Protein AF-A0A241WIS3-F1 (afdb_monomer_lite)

Foldseek 3Di:
DPDLVVLVVLLVVLVVVLVVLLVLLVVLVVVVVVCVVVVCLVVLCVVQVVVLVVVLVVQLVSLVVNLVSLLVNCVVVVHDPVRSVVVSVCSSVSSSVSNSSSSSSVSSVVSCVVVVD

pLDDT: mean 86.25, std 6.75, range [52.84, 94.12]

Secondary structure (DSSP, 8-state):
---HHHHHHHHHHHHHHHHHHHHHHHHHHHHHHHHHHTT-HHHHHHHHHHHHHHHHHHHHHHHHHHHHHHHHHHHHTT--HHHHHHHHHHHHHHHHHHHHHHHHHHHHHHHHHHTT-

Sequence (117 aa):
MLNFGLNVLLVLLFSVHVFFAFKGFRDSKVQLMHLLRQGVVDNVFRQSKKTLYLLLIPAVLITSIATWSFYNVLTYCGASAFILYITLGAFALYSMTVLAAFLFCKVIQLAAYKAGL

Radius of gyration: 17.23 Å; chains: 1; bounding box: 39×24×46 Å

Structure (mmCIF, N/CA/C/O backbone):
data_AF-A0A241WIS3-F1
#
_entry.id   AF-A0A241WIS3-F1
#
loop_
_atom_site.group_PDB
_atom_site.id
_atom_site.type_symbol
_atom_site.label_atom_id
_atom_site.label_alt_id
_atom_site.label_comp_id
_atom_site.label_asym_id
_atom_site.label_entity_id
_atom_site.label_seq_id
_atom_site.pdbx_PDB_ins_code
_atom_site.Cartn_x
_atom_site.Cartn_y
_atom_site.Cartn_z
_atom_site.occupancy
_atom_site.B_iso_or_equiv
_atom_site.auth_seq_id
_atom_site.auth_comp_id
_atom_site.auth_asym_id
_atom_site.auth_atom_id
_atom_site.pdbx_PDB_model_num
ATOM 1 N N . MET A 1 1 ? 10.395 13.717 -17.168 1.00 52.84 1 MET A N 1
ATOM 2 C CA . MET A 1 1 ? 10.817 12.412 -16.612 1.00 52.84 1 MET A CA 1
ATOM 3 C C . MET A 1 1 ? 11.274 12.657 -15.184 1.00 52.84 1 MET A C 1
ATOM 5 O O . MET A 1 1 ? 12.152 13.489 -15.001 1.00 52.84 1 MET A O 1
ATOM 9 N N . LEU A 1 2 ? 10.644 12.040 -14.177 1.00 57.22 2 LEU A N 1
ATOM 10 C CA . LEU A 1 2 ? 11.168 12.098 -12.806 1.00 57.22 2 LEU A CA 1
ATOM 11 C C . LEU A 1 2 ? 12.611 11.566 -12.821 1.00 57.22 2 LEU A C 1
ATOM 13 O O . LEU A 1 2 ? 12.864 10.545 -13.462 1.00 57.22 2 LEU A O 1
ATOM 17 N N . ASN A 1 3 ? 13.535 12.243 -12.137 1.00 85.75 3 ASN A N 1
ATOM 18 C CA . ASN A 1 3 ? 14.928 11.804 -12.031 1.00 85.75 3 ASN A CA 1
ATOM 19 C C . ASN A 1 3 ? 14.971 10.351 -11.507 1.00 85.75 3 ASN A C 1
ATOM 21 O O . ASN A 1 3 ? 14.259 10.029 -10.555 1.00 85.75 3 ASN A O 1
ATOM 25 N N . PHE A 1 4 ? 15.761 9.462 -12.118 1.00 84.94 4 PHE A N 1
ATOM 26 C CA . PHE A 1 4 ? 15.832 8.041 -11.741 1.00 84.94 4 PHE A CA 1
ATOM 27 C C . PHE A 1 4 ? 16.077 7.863 -10.233 1.00 84.94 4 PHE A C 1
ATOM 29 O O . PHE A 1 4 ? 15.356 7.111 -9.578 1.00 84.94 4 PHE A O 1
ATOM 36 N N . GLY A 1 5 ? 16.990 8.657 -9.660 1.00 85.94 5 GLY A N 1
ATOM 37 C CA . GLY A 1 5 ? 17.253 8.657 -8.217 1.00 85.94 5 G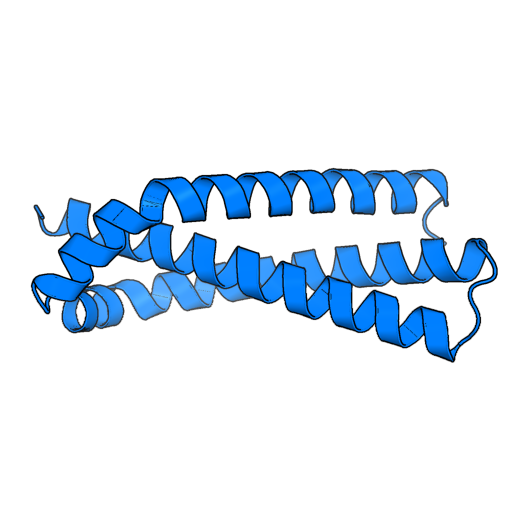LY A CA 1
ATOM 38 C C . GLY A 1 5 ? 16.034 9.034 -7.364 1.00 85.94 5 GLY A C 1
ATOM 39 O O . GLY A 1 5 ? 15.833 8.461 -6.297 1.00 85.94 5 GLY A O 1
ATOM 40 N N . LEU A 1 6 ? 15.171 9.931 -7.851 1.00 90.69 6 LEU A N 1
ATOM 41 C CA . LEU A 1 6 ? 13.931 10.301 -7.166 1.00 90.69 6 LEU A CA 1
ATOM 42 C C . LEU A 1 6 ? 12.903 9.161 -7.207 1.00 90.69 6 LEU A C 1
ATOM 44 O O . LEU A 1 6 ? 12.261 8.901 -6.194 1.00 90.69 6 LEU A O 1
ATOM 48 N N . ASN A 1 7 ? 12.775 8.447 -8.333 1.00 90.31 7 ASN A N 1
ATOM 49 C CA . ASN A 1 7 ? 11.898 7.271 -8.409 1.00 90.31 7 ASN A CA 1
ATOM 50 C C . ASN A 1 7 ? 12.355 6.176 -7.433 1.00 90.31 7 ASN A C 1
ATOM 52 O O . ASN A 1 7 ? 11.533 5.625 -6.706 1.00 90.31 7 ASN A O 1
ATOM 56 N N . VAL A 1 8 ? 13.663 5.897 -7.372 1.00 91.38 8 VAL A N 1
ATOM 57 C CA . VAL A 1 8 ? 14.231 4.921 -6.425 1.00 91.38 8 VAL A CA 1
ATOM 58 C C . VAL A 1 8 ? 13.953 5.338 -4.980 1.00 91.38 8 VAL A C 1
ATOM 60 O O . VAL A 1 8 ? 13.473 4.527 -4.189 1.00 91.38 8 VAL A O 1
ATOM 63 N N . LEU A 1 9 ? 14.190 6.609 -4.640 1.00 92.88 9 LEU A N 1
ATOM 64 C CA . LEU A 1 9 ? 13.926 7.134 -3.301 1.00 92.88 9 LEU A CA 1
ATOM 65 C C . LEU A 1 9 ? 12.447 6.997 -2.912 1.00 92.88 9 LEU A C 1
ATOM 67 O O . LEU A 1 9 ? 12.145 6.541 -1.812 1.00 92.88 9 LEU A O 1
ATOM 71 N N . LEU A 1 10 ? 11.525 7.350 -3.814 1.00 92.06 10 LEU A N 1
ATOM 72 C CA . LEU A 1 10 ? 10.082 7.227 -3.586 1.00 92.06 10 LEU A CA 1
ATOM 73 C C . LEU A 1 10 ? 9.665 5.777 -3.327 1.00 92.06 10 LEU A C 1
ATOM 75 O O . LEU A 1 10 ? 8.917 5.515 -2.386 1.00 92.06 10 LEU A O 1
ATOM 79 N N . VAL A 1 11 ? 10.177 4.832 -4.120 1.00 92.56 11 VAL A N 1
ATOM 80 C CA . VAL A 1 11 ? 9.893 3.400 -3.946 1.00 92.56 11 VAL A CA 1
ATOM 81 C C . VAL A 1 11 ? 10.429 2.891 -2.608 1.00 92.56 11 VAL A C 1
ATOM 83 O O . VAL A 1 11 ? 9.725 2.156 -1.915 1.00 92.56 11 VAL A O 1
ATOM 86 N N . LEU A 1 12 ? 11.636 3.302 -2.208 1.00 93.06 12 LEU A N 1
ATOM 87 C CA . LEU A 1 12 ? 12.225 2.922 -0.921 1.00 93.06 12 LEU A CA 1
ATOM 88 C C . LEU A 1 12 ? 11.425 3.480 0.260 1.00 93.06 12 LEU A C 1
ATOM 90 O O . LEU A 1 12 ? 11.055 2.721 1.155 1.00 93.06 12 LEU A O 1
ATOM 94 N N . LEU A 1 13 ? 11.106 4.777 0.249 1.00 93.88 13 LEU A N 1
ATOM 95 C CA . LEU A 1 13 ? 10.309 5.415 1.301 1.00 93.88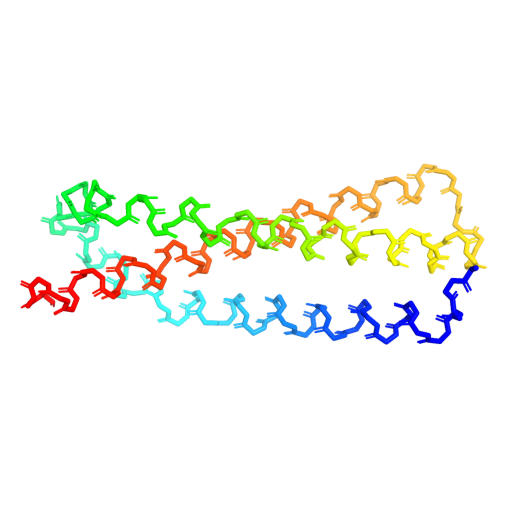 13 LEU A CA 1
ATOM 96 C C . LEU A 1 13 ? 8.926 4.772 1.423 1.00 93.88 13 LEU A C 1
ATOM 98 O O . LEU A 1 13 ? 8.476 4.469 2.529 1.00 93.88 13 LEU A O 1
ATOM 102 N N . PHE A 1 14 ? 8.270 4.510 0.292 1.00 93.00 14 PHE A N 1
ATOM 103 C CA . PHE A 1 14 ? 6.978 3.837 0.285 1.00 93.00 14 PHE A CA 1
ATOM 104 C C . PHE A 1 14 ? 7.081 2.394 0.797 1.00 93.00 14 PHE A C 1
ATOM 106 O O . PHE A 1 14 ? 6.254 1.969 1.600 1.00 93.00 14 PHE A O 1
ATOM 113 N N . SER A 1 15 ? 8.124 1.654 0.415 1.00 90.88 15 SER A N 1
ATOM 114 C CA . SER A 1 15 ? 8.356 0.289 0.907 1.00 90.88 15 SER A CA 1
ATOM 115 C C . SER A 1 15 ? 8.568 0.258 2.423 1.00 90.88 15 SER A C 1
ATOM 117 O O . SER A 1 15 ? 7.976 -0.573 3.113 1.00 90.88 15 SER A O 1
ATOM 119 N N . VAL A 1 16 ? 9.342 1.205 2.963 1.00 94.12 16 VAL A N 1
ATOM 120 C CA . VAL A 1 16 ? 9.511 1.385 4.413 1.00 94.12 16 VAL A CA 1
ATOM 121 C C . VAL A 1 16 ? 8.171 1.698 5.080 1.00 94.12 16 VAL A C 1
ATOM 123 O O . VAL A 1 16 ? 7.846 1.116 6.115 1.00 94.12 16 VAL A O 1
ATOM 126 N N . HIS A 1 17 ? 7.355 2.565 4.480 1.00 92.00 17 HIS A N 1
ATOM 127 C CA . HIS A 1 17 ? 6.030 2.890 5.003 1.00 92.00 17 HIS A CA 1
ATOM 128 C C . HIS A 1 17 ? 5.105 1.662 5.057 1.00 92.00 17 HIS A C 1
ATOM 130 O O . HIS A 1 17 ? 4.488 1.404 6.091 1.00 92.00 17 HIS A O 1
ATOM 136 N N . VAL A 1 18 ? 5.057 0.858 3.989 1.00 91.56 18 VAL A N 1
ATOM 137 C CA . VAL A 1 18 ? 4.282 -0.395 3.950 1.00 91.56 18 VAL A CA 1
ATOM 138 C C . VAL A 1 18 ? 4.799 -1.392 4.989 1.00 91.56 18 VAL A C 1
ATOM 140 O O . VAL A 1 18 ? 4.001 -2.042 5.662 1.00 91.56 18 VAL A O 1
ATOM 143 N N . PHE A 1 19 ? 6.116 -1.481 5.192 1.00 90.44 19 PHE A N 1
ATOM 144 C CA . PHE A 1 19 ? 6.699 -2.321 6.240 1.00 90.44 19 PHE A CA 1
ATOM 145 C C . PHE A 1 19 ? 6.251 -1.894 7.648 1.00 90.44 19 PHE A C 1
ATOM 147 O O . PHE A 1 19 ? 5.838 -2.734 8.452 1.00 90.44 19 PHE A O 1
ATOM 154 N N . PHE A 1 20 ? 6.267 -0.593 7.948 1.00 91.12 20 PHE A N 1
ATOM 155 C CA . PHE A 1 20 ? 5.755 -0.078 9.220 1.00 91.12 20 PHE A CA 1
ATOM 156 C C . PHE A 1 20 ? 4.250 -0.307 9.382 1.00 91.12 20 PHE A C 1
ATOM 158 O O . PHE A 1 20 ? 3.813 -0.693 10.467 1.00 91.12 20 PHE A O 1
ATOM 165 N N . ALA A 1 21 ? 3.463 -0.135 8.317 1.00 90.50 21 ALA A N 1
ATOM 166 C CA . ALA A 1 21 ? 2.033 -0.431 8.323 1.00 90.50 21 ALA A CA 1
ATOM 167 C C . ALA A 1 21 ? 1.770 -1.919 8.616 1.00 90.50 21 ALA A C 1
ATOM 169 O O . ALA A 1 21 ? 0.929 -2.247 9.453 1.00 90.50 21 ALA A O 1
ATOM 170 N N . PHE A 1 22 ? 2.545 -2.823 8.010 1.00 89.56 22 PHE A N 1
ATOM 171 C CA . PHE A 1 22 ? 2.465 -4.258 8.281 1.00 89.56 22 PHE A CA 1
ATOM 172 C C . PHE A 1 22 ? 2.805 -4.590 9.738 1.00 89.56 22 PHE A C 1
ATOM 174 O O . PHE A 1 22 ? 2.068 -5.325 10.398 1.00 89.56 22 PHE A O 1
ATOM 181 N N . LYS A 1 23 ? 3.893 -4.017 10.269 1.00 90.06 23 LYS A N 1
ATOM 182 C CA . LYS A 1 23 ? 4.272 -4.190 11.676 1.00 90.06 23 LYS A CA 1
ATOM 183 C C . LYS A 1 23 ? 3.165 -3.693 12.610 1.00 90.06 23 LYS A C 1
ATOM 185 O O . LYS A 1 23 ? 2.729 -4.434 13.485 1.00 90.06 23 LYS A O 1
ATOM 190 N N . GLY A 1 24 ? 2.643 -2.492 12.364 1.00 86.06 24 GLY A N 1
ATOM 191 C CA . GLY A 1 24 ? 1.555 -1.913 13.150 1.00 86.06 24 GLY A CA 1
ATOM 192 C C . GLY A 1 24 ? 0.256 -2.723 13.083 1.00 86.06 24 GLY A C 1
ATOM 193 O O . GLY A 1 24 ? -0.435 -2.852 14.094 1.00 86.06 24 GLY A O 1
ATOM 194 N N . PHE A 1 25 ? -0.065 -3.307 11.924 1.00 86.19 25 PHE A N 1
ATOM 195 C CA . PHE A 1 25 ? -1.179 -4.244 11.772 1.00 86.19 25 PHE A CA 1
ATOM 196 C C . PHE A 1 25 ? -0.967 -5.503 12.621 1.00 86.19 25 PHE A C 1
ATOM 198 O O . PHE A 1 25 ? -1.865 -5.901 13.363 1.00 86.19 25 PHE A O 1
ATOM 205 N N . ARG A 1 26 ? 0.228 -6.102 12.553 1.00 85.62 26 ARG A N 1
ATOM 206 C CA . ARG A 1 26 ? 0.572 -7.315 13.302 1.00 85.62 26 ARG A CA 1
ATOM 207 C C . ARG A 1 26 ? 0.444 -7.108 14.809 1.00 85.62 26 ARG A C 1
ATOM 209 O O . ARG A 1 26 ? -0.148 -7.950 15.478 1.00 85.62 26 ARG A O 1
ATOM 216 N N . ASP A 1 27 ? 0.925 -5.976 15.312 1.00 85.56 27 ASP A N 1
ATOM 217 C CA . ASP A 1 27 ? 0.846 -5.632 16.734 1.00 85.56 27 ASP A CA 1
ATOM 218 C C . ASP A 1 27 ? -0.611 -5.358 17.167 1.00 85.56 27 ASP A C 1
ATOM 220 O O . ASP A 1 27 ? -1.022 -5.692 18.276 1.00 85.56 27 ASP A O 1
ATOM 224 N N . SER A 1 28 ? -1.438 -4.828 16.259 1.00 81.00 28 SER A N 1
ATOM 225 C CA . SER A 1 28 ? -2.857 -4.522 16.508 1.00 81.00 28 SER A CA 1
ATOM 226 C C . SER A 1 28 ? -3.796 -5.731 16.371 1.00 81.00 28 SER A C 1
ATOM 228 O O . SER A 1 28 ? -4.960 -5.653 16.770 1.00 81.00 28 SER A O 1
ATOM 230 N N . LYS A 1 29 ? -3.317 -6.859 15.825 1.00 81.62 29 LYS A N 1
ATOM 231 C CA . LYS A 1 29 ? -4.129 -8.055 15.534 1.00 81.62 29 LYS A CA 1
ATOM 232 C C . LYS A 1 29 ? -4.847 -8.598 16.770 1.00 81.62 29 LYS A C 1
ATOM 234 O O . LYS A 1 29 ? -6.002 -9.000 16.671 1.00 81.62 29 LYS A O 1
ATOM 239 N N . VAL A 1 30 ? -4.175 -8.614 17.923 1.00 82.75 30 VAL A N 1
ATOM 240 C CA . VAL A 1 30 ? -4.734 -9.158 19.174 1.00 82.75 30 VAL A CA 1
ATOM 241 C C . VAL A 1 30 ? -5.940 -8.338 19.629 1.00 82.75 30 VAL A C 1
ATOM 243 O O . VAL A 1 30 ? -6.996 -8.895 19.925 1.00 82.75 30 VAL A O 1
ATOM 246 N N . GLN A 1 31 ? -5.812 -7.012 19.613 1.00 79.06 31 GLN A N 1
ATOM 247 C CA . GLN A 1 31 ? -6.893 -6.106 19.992 1.00 79.06 31 GLN A CA 1
ATOM 248 C C . GLN A 1 31 ? -8.060 -6.178 18.997 1.00 79.06 31 GLN A C 1
ATOM 250 O O . GLN A 1 31 ? -9.217 -6.211 19.407 1.00 79.06 31 GLN A O 1
ATOM 255 N N . LEU A 1 32 ? -7.771 -6.289 17.694 1.00 80.69 32 LEU A N 1
ATOM 256 C CA . LEU A 1 32 ? -8.807 -6.493 16.681 1.00 80.69 32 LEU A CA 1
ATOM 257 C C . LEU A 1 32 ? -9.558 -7.818 16.889 1.00 80.69 32 LEU A C 1
ATOM 259 O O . LEU A 1 32 ? -10.783 -7.838 16.809 1.00 80.69 32 LEU A O 1
ATOM 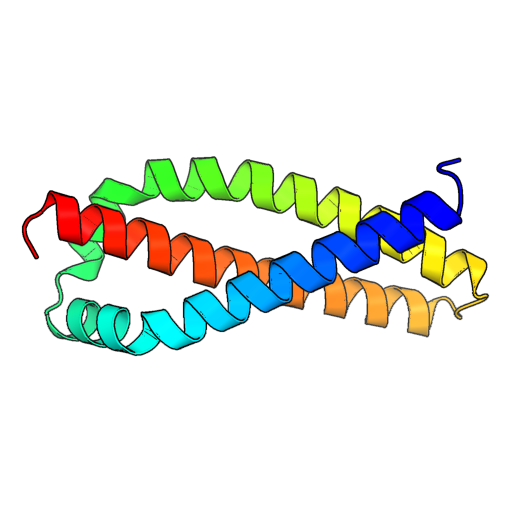263 N N . MET A 1 33 ? -8.852 -8.916 17.181 1.00 82.50 33 MET A N 1
ATOM 264 C CA . MET A 1 33 ? -9.477 -10.212 17.482 1.00 82.50 33 MET A CA 1
ATOM 265 C C . MET A 1 33 ? -10.400 -10.137 18.698 1.00 82.50 33 MET A C 1
ATOM 267 O O . MET A 1 33 ? -11.460 -10.759 18.691 1.00 82.50 33 MET A O 1
ATOM 271 N N . HIS A 1 34 ? -10.022 -9.372 19.724 1.00 83.81 34 HIS A N 1
ATOM 272 C CA . HIS A 1 34 ? -10.872 -9.158 20.890 1.00 83.81 34 HIS A CA 1
ATOM 273 C C . HIS A 1 34 ? -12.177 -8.441 20.512 1.00 83.81 34 HIS A C 1
ATOM 275 O O . HIS A 1 34 ? -13.259 -8.932 20.826 1.00 83.81 34 HIS A O 1
ATOM 281 N N . LEU A 1 35 ? -12.080 -7.343 19.756 1.00 80.06 35 LEU A N 1
ATOM 282 C CA . LEU A 1 35 ? -13.242 -6.588 19.273 1.00 80.06 35 LEU A CA 1
ATOM 283 C C . LEU A 1 35 ? -14.146 -7.428 18.354 1.00 80.06 35 LEU A C 1
ATOM 285 O O . LEU A 1 35 ? -15.370 -7.381 18.484 1.00 80.06 35 LEU A O 1
ATOM 289 N N . LEU A 1 36 ? -13.555 -8.231 17.459 1.00 79.88 36 LEU A N 1
ATOM 290 C CA . LEU A 1 36 ? -14.280 -9.178 16.601 1.00 79.88 36 LEU A CA 1
ATOM 291 C C . LEU A 1 36 ? -15.046 -10.210 17.432 1.00 79.88 36 LEU A C 1
ATOM 293 O O . LEU A 1 36 ? -16.212 -10.477 17.156 1.00 79.88 36 LEU A O 1
ATOM 297 N N . ARG A 1 37 ? -14.416 -10.759 18.477 1.00 81.44 37 ARG A N 1
ATOM 298 C CA . ARG A 1 37 ? -15.029 -11.767 19.351 1.00 81.44 37 ARG A CA 1
ATOM 299 C C . ARG A 1 37 ? -16.195 -11.216 20.170 1.00 81.44 37 ARG A C 1
ATOM 301 O O . ARG A 1 37 ? -17.115 -11.963 20.477 1.00 81.44 37 ARG A O 1
ATOM 308 N N . GLN A 1 38 ? -16.174 -9.928 20.503 1.00 79.56 38 GLN A N 1
ATOM 309 C CA . GLN A 1 38 ? -17.282 -9.263 21.190 1.00 79.56 38 GLN A CA 1
ATOM 310 C C . GLN A 1 38 ? -18.476 -8.963 20.263 1.00 79.56 38 GLN A C 1
ATOM 312 O O . GLN A 1 38 ? -19.504 -8.493 20.739 1.00 79.56 38 GLN A O 1
ATOM 317 N N . GLY A 1 39 ? -18.362 -9.203 18.949 1.00 77.44 39 GLY A N 1
ATOM 318 C CA . GLY A 1 39 ? -19.432 -8.933 17.981 1.00 77.44 39 GLY A CA 1
ATOM 319 C C . GLY A 1 39 ? -19.716 -7.442 17.760 1.00 77.44 39 GLY A C 1
ATOM 320 O O . GLY A 1 39 ? -20.698 -7.083 17.119 1.00 77.44 39 GLY A O 1
ATOM 321 N N . VAL A 1 40 ? -18.862 -6.550 18.274 1.00 77.44 40 VAL A N 1
ATOM 322 C CA . VAL A 1 40 ? -19.087 -5.092 18.242 1.00 77.44 40 VAL A CA 1
ATOM 323 C C . VAL A 1 40 ? -18.581 -4.459 16.937 1.00 77.44 40 VAL A C 1
ATOM 325 O O . VAL A 1 40 ? -18.900 -3.310 16.620 1.00 77.44 40 VAL A O 1
ATOM 328 N N . VAL A 1 41 ? -17.827 -5.218 16.136 1.00 74.19 41 VAL A N 1
ATOM 329 C CA . VAL A 1 41 ? -17.182 -4.730 14.910 1.00 74.19 41 VAL A CA 1
ATOM 330 C C . VAL A 1 41 ? -18.181 -4.221 13.884 1.00 74.19 41 VAL A C 1
ATOM 332 O O . VAL A 1 41 ? -17.908 -3.188 13.289 1.00 74.19 41 VAL A O 1
ATOM 335 N N . ASP A 1 42 ? -19.346 -4.843 13.713 1.00 77.19 42 ASP A N 1
ATOM 336 C CA . ASP A 1 42 ? -20.314 -4.397 12.701 1.00 77.19 42 ASP A CA 1
ATOM 337 C C . ASP A 1 42 ? -20.871 -3.003 13.008 1.00 77.19 42 ASP A C 1
ATOM 339 O O . ASP A 1 42 ? -20.979 -2.146 12.124 1.00 77.19 42 ASP A O 1
ATOM 343 N N . ASN A 1 43 ? -21.167 -2.732 14.282 1.00 75.94 43 ASN A N 1
ATOM 344 C CA . ASN A 1 43 ? -21.685 -1.435 14.704 1.00 75.94 43 ASN A CA 1
ATOM 345 C C . ASN A 1 43 ? -20.592 -0.350 14.636 1.00 75.94 43 ASN A C 1
ATOM 347 O O . ASN A 1 43 ? -20.815 0.742 14.107 1.00 75.94 43 ASN A O 1
ATOM 351 N N . VAL A 1 44 ? -19.378 -0.689 15.083 1.00 77.25 44 VAL A N 1
ATOM 352 C CA . VAL A 1 44 ? -18.191 0.181 15.028 1.00 77.25 44 VAL A CA 1
ATOM 353 C C . VAL A 1 44 ? -17.779 0.466 13.580 1.00 77.25 44 VAL A C 1
ATOM 355 O O . VAL A 1 44 ? -17.446 1.601 13.226 1.00 77.25 44 VAL A O 1
ATOM 358 N N . PHE A 1 45 ? -17.862 -0.529 12.700 1.00 77.62 45 PHE A N 1
ATOM 359 C CA . PHE A 1 45 ? -17.606 -0.391 11.271 1.00 77.62 45 PHE A CA 1
ATOM 360 C C . PHE A 1 45 ? -18.656 0.499 10.611 1.00 77.62 45 PHE A C 1
ATOM 362 O O . PHE A 1 45 ? -18.307 1.414 9.868 1.00 77.62 45 PHE A O 1
ATOM 369 N N . ARG A 1 46 ? -19.944 0.319 10.928 1.00 80.94 46 ARG A N 1
ATOM 370 C CA . ARG A 1 46 ? -21.017 1.166 10.387 1.00 80.94 46 ARG A CA 1
ATOM 371 C C . ARG A 1 46 ? -20.803 2.643 10.716 1.00 80.94 46 ARG A C 1
ATOM 373 O O . ARG A 1 46 ? -21.049 3.491 9.856 1.00 80.94 46 ARG A O 1
ATOM 380 N N . GLN A 1 47 ? -20.325 2.939 11.923 1.00 79.19 47 GLN A N 1
ATOM 381 C CA . GLN A 1 47 ? -20.024 4.299 12.369 1.00 79.19 47 GLN A CA 1
ATOM 382 C C . GLN A 1 47 ? -18.760 4.871 11.710 1.00 79.19 47 GLN A C 1
ATOM 384 O O . GLN A 1 47 ? -18.683 6.069 11.439 1.00 79.19 47 GLN A O 1
ATOM 389 N N . SER A 1 48 ? -17.779 4.020 11.417 1.00 80.50 48 SER A N 1
ATOM 390 C CA . SER A 1 48 ? -16.453 4.433 10.955 1.00 80.50 48 SER A CA 1
ATOM 391 C C . SER A 1 48 ? -16.219 4.293 9.444 1.00 80.50 48 SER A C 1
ATOM 393 O O . SER A 1 48 ? -15.249 4.850 8.923 1.00 80.50 48 SER A O 1
ATOM 395 N N . LYS A 1 49 ? -17.143 3.658 8.705 1.00 82.50 49 LYS A N 1
ATOM 396 C CA . LYS A 1 49 ? -17.047 3.417 7.253 1.00 82.50 49 LYS A CA 1
ATOM 397 C C . LYS A 1 49 ? -16.737 4.679 6.452 1.00 82.50 49 LYS A C 1
ATOM 399 O O . LYS A 1 49 ? -15.926 4.635 5.537 1.00 82.50 49 LYS A O 1
ATOM 404 N N . LYS A 1 50 ? -17.342 5.821 6.808 1.00 85.44 50 LYS A N 1
ATOM 405 C CA . LYS A 1 50 ? -17.135 7.094 6.096 1.00 85.44 50 LYS A CA 1
ATOM 406 C C . LYS A 1 50 ? -15.680 7.552 6.204 1.00 85.44 50 LYS A C 1
ATOM 408 O O . LYS A 1 50 ? -15.086 7.930 5.201 1.00 85.44 50 LYS A O 1
ATOM 413 N N . THR A 1 51 ? -15.106 7.465 7.402 1.00 83.62 51 THR A N 1
ATOM 414 C CA . THR A 1 51 ? -13.697 7.787 7.661 1.00 83.62 51 THR A CA 1
ATOM 415 C C . THR A 1 51 ? -12.771 6.817 6.939 1.00 83.62 51 THR A C 1
ATOM 417 O O . THR A 1 51 ? -11.774 7.238 6.362 1.00 83.62 51 THR A O 1
ATOM 420 N N . LEU A 1 52 ? -13.125 5.531 6.922 1.00 85.81 52 LEU A N 1
ATOM 421 C CA . LEU A 1 52 ? -12.342 4.500 6.253 1.00 85.81 52 LEU A CA 1
ATOM 422 C C . LEU A 1 52 ? -12.282 4.727 4.738 1.00 85.81 52 LEU A C 1
ATOM 424 O O . LEU A 1 52 ? -11.190 4.758 4.181 1.00 85.81 52 LEU A O 1
ATOM 428 N N . TYR A 1 53 ? -13.423 4.971 4.086 1.00 84.12 53 TYR A N 1
ATOM 429 C CA . TYR A 1 53 ? -13.459 5.297 2.657 1.00 84.12 53 TYR A CA 1
ATOM 430 C C . TYR A 1 53 ? -12.701 6.588 2.337 1.00 84.12 53 TYR A C 1
ATOM 432 O O . TYR A 1 53 ? -11.968 6.635 1.353 1.00 84.12 53 TYR A O 1
ATOM 440 N N . LEU A 1 54 ? -12.820 7.612 3.188 1.00 89.12 54 LEU A N 1
ATOM 441 C CA . LEU A 1 54 ? -12.113 8.879 3.005 1.00 89.12 54 LEU A CA 1
ATOM 442 C C . LEU A 1 54 ? -10.591 8.704 3.096 1.00 89.12 54 LEU A C 1
ATOM 444 O O . LEU A 1 54 ? -9.877 9.329 2.324 1.00 89.12 54 LEU A O 1
ATOM 448 N N . LEU A 1 55 ? -10.099 7.826 3.977 1.00 87.94 55 LEU A N 1
ATOM 449 C CA . LEU A 1 55 ? -8.676 7.476 4.090 1.00 87.94 55 LEU A CA 1
ATOM 450 C C . LEU A 1 55 ? -8.194 6.525 2.987 1.00 87.94 55 LEU A C 1
ATOM 452 O O . LEU A 1 55 ? -7.016 6.549 2.631 1.00 87.94 55 LEU A O 1
ATOM 456 N N . LEU A 1 56 ? -9.082 5.704 2.423 1.00 87.50 56 LEU A N 1
ATOM 457 C CA . LEU A 1 56 ? -8.720 4.783 1.348 1.00 87.50 56 LEU A CA 1
ATOM 458 C C . LEU A 1 56 ? -8.382 5.528 0.052 1.00 87.50 56 LEU A C 1
ATOM 460 O O . LEU A 1 56 ? -7.447 5.144 -0.640 1.00 87.50 56 LEU A O 1
ATOM 464 N N . ILE A 1 57 ? -9.101 6.613 -0.257 1.00 88.75 57 ILE A N 1
ATOM 465 C CA . ILE A 1 57 ? -8.871 7.436 -1.456 1.00 88.75 57 ILE A CA 1
ATOM 466 C C . ILE A 1 57 ? -7.410 7.925 -1.551 1.00 88.75 57 ILE A C 1
ATOM 468 O O . ILE A 1 57 ? -6.748 7.608 -2.540 1.00 88.75 57 ILE A O 1
ATOM 472 N N . PRO A 1 58 ? -6.847 8.644 -0.558 1.00 89.25 58 PRO A N 1
ATOM 473 C CA . PRO A 1 58 ? -5.457 9.077 -0.614 1.00 89.25 58 PRO A CA 1
ATOM 474 C C . PRO A 1 58 ? -4.480 7.897 -0.571 1.00 89.25 58 PRO A C 1
ATOM 476 O O . PRO A 1 58 ? -3.441 7.964 -1.220 1.00 89.25 58 PRO A O 1
ATOM 479 N N . ALA A 1 59 ? -4.806 6.796 0.116 1.00 88.25 59 ALA A N 1
ATOM 480 C CA . ALA A 1 59 ? -3.962 5.601 0.116 1.00 88.25 59 ALA A CA 1
ATOM 481 C C . ALA A 1 59 ? -3.846 4.971 -1.285 1.00 88.25 59 ALA A C 1
ATOM 483 O O . ALA A 1 59 ? -2.747 4.603 -1.703 1.00 88.25 59 ALA A O 1
ATOM 484 N N . VAL A 1 60 ? -4.950 4.912 -2.039 1.00 90.50 60 VAL A N 1
ATOM 485 C CA . VAL A 1 60 ? -4.960 4.485 -3.448 1.00 90.50 60 VAL A CA 1
ATOM 486 C C . VAL A 1 60 ? -4.103 5.431 -4.288 1.00 90.50 60 VAL A C 1
ATOM 488 O O . VAL A 1 60 ? -3.254 4.967 -5.042 1.00 90.50 60 VAL A O 1
ATOM 491 N N . LEU A 1 61 ? -4.274 6.750 -4.142 1.00 91.56 61 LEU A N 1
ATOM 492 C CA . LEU A 1 61 ? -3.509 7.733 -4.919 1.00 91.56 61 LEU A CA 1
ATOM 493 C C . LEU A 1 61 ? -1.998 7.617 -4.670 1.00 91.56 61 LEU A C 1
ATOM 495 O O . LEU A 1 61 ? -1.224 7.561 -5.625 1.00 91.56 61 LEU A O 1
ATOM 499 N N . ILE A 1 62 ? -1.575 7.522 -3.406 1.00 90.31 62 ILE A N 1
ATOM 500 C CA . ILE A 1 62 ? -0.160 7.364 -3.041 1.00 90.31 62 ILE A CA 1
ATOM 501 C C . ILE A 1 62 ? 0.388 6.043 -3.592 1.00 90.31 62 ILE A C 1
ATOM 503 O O . ILE A 1 62 ? 1.481 6.021 -4.158 1.00 90.31 62 ILE A O 1
ATOM 507 N N . THR A 1 63 ? -0.376 4.953 -3.486 1.00 91.44 63 THR A N 1
ATOM 508 C CA . THR A 1 63 ? 0.047 3.644 -4.003 1.00 91.44 63 THR A CA 1
ATOM 509 C C . THR A 1 63 ? 0.171 3.657 -5.525 1.00 91.44 63 THR A C 1
ATOM 511 O O . THR A 1 63 ? 1.127 3.097 -6.058 1.00 91.44 63 THR A O 1
ATOM 514 N N . SER A 1 64 ? -0.714 4.356 -6.239 1.00 91.56 64 SER A N 1
ATOM 515 C CA . SER A 1 64 ? -0.612 4.550 -7.691 1.00 91.56 64 SER A CA 1
ATOM 516 C C . SER A 1 64 ? 0.647 5.331 -8.084 1.00 91.56 64 SER A C 1
ATOM 518 O O . SER A 1 64 ? 1.346 4.931 -9.014 1.00 91.56 64 SER A O 1
ATOM 520 N N . ILE A 1 65 ? 0.996 6.394 -7.348 1.00 92.06 65 ILE A N 1
ATOM 521 C CA . ILE A 1 65 ? 2.233 7.167 -7.576 1.00 92.06 65 ILE A CA 1
ATOM 522 C C . ILE A 1 65 ? 3.478 6.304 -7.315 1.00 92.06 65 ILE A C 1
ATOM 524 O O . ILE A 1 65 ? 4.430 6.322 -8.102 1.00 92.06 65 ILE A O 1
ATOM 528 N N . ALA A 1 66 ? 3.475 5.519 -6.235 1.00 92.00 66 ALA A N 1
ATOM 529 C CA . ALA A 1 66 ? 4.569 4.607 -5.908 1.00 92.00 66 ALA A CA 1
ATOM 530 C C . ALA A 1 66 ? 4.714 3.494 -6.957 1.00 92.00 66 ALA A C 1
ATOM 532 O O . ALA A 1 66 ? 5.825 3.186 -7.382 1.00 92.00 66 ALA A O 1
ATOM 533 N N . THR A 1 67 ? 3.593 2.948 -7.433 1.00 93.12 67 THR A N 1
ATOM 534 C CA . THR A 1 67 ? 3.548 1.938 -8.498 1.00 93.12 67 THR A CA 1
ATOM 535 C C . THR A 1 67 ? 4.117 2.507 -9.796 1.00 93.12 67 THR A C 1
ATOM 537 O O . THR A 1 67 ? 4.992 1.897 -10.400 1.00 93.12 67 THR A O 1
ATOM 540 N N . TRP A 1 68 ? 3.721 3.719 -10.191 1.00 93.00 68 TRP A N 1
ATOM 541 C CA . TRP A 1 68 ? 4.296 4.393 -11.358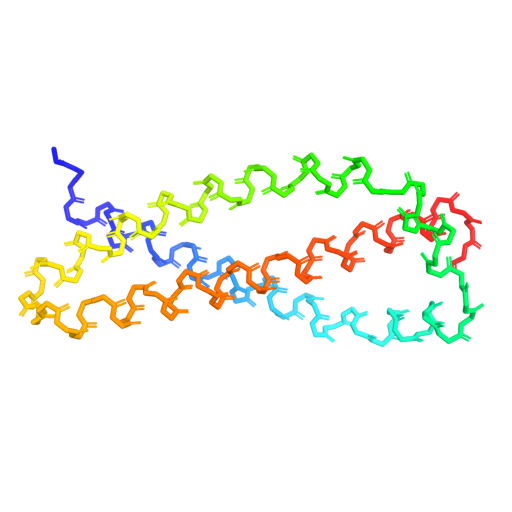 1.00 93.00 68 TRP A CA 1
ATOM 542 C C . TRP A 1 68 ? 5.809 4.623 -11.224 1.00 93.00 68 TRP A C 1
ATOM 544 O O . TRP A 1 68 ? 6.575 4.400 -12.161 1.00 93.00 68 TRP A O 1
ATOM 554 N N . SER A 1 69 ? 6.260 5.030 -10.038 1.00 91.75 69 SER A N 1
ATOM 555 C CA . SER A 1 69 ? 7.689 5.207 -9.754 1.00 91.75 69 SER A CA 1
ATOM 556 C C . SER A 1 69 ? 8.444 3.879 -9.865 1.00 91.75 69 SER A C 1
ATOM 558 O O . SER A 1 69 ? 9.516 3.828 -10.464 1.00 91.75 69 SER A O 1
ATOM 560 N N . PHE A 1 70 ? 7.859 2.786 -9.368 1.00 92.62 70 PHE A N 1
ATOM 561 C CA . PHE A 1 70 ? 8.440 1.448 -9.450 1.00 92.62 70 PHE A CA 1
ATOM 562 C C . PHE A 1 70 ? 8.491 0.914 -10.884 1.00 92.62 70 PHE A C 1
ATOM 564 O O . PHE A 1 70 ? 9.508 0.354 -11.290 1.00 92.62 70 PHE A O 1
ATOM 571 N N . TYR A 1 71 ? 7.456 1.175 -11.686 1.00 93.31 71 TYR A N 1
ATOM 572 C CA . TYR A 1 71 ? 7.454 0.894 -13.122 1.00 93.31 71 TYR A CA 1
ATOM 573 C C . TYR A 1 71 ? 8.641 1.559 -13.832 1.00 93.31 71 TYR A C 1
ATOM 575 O O . TYR A 1 71 ? 9.358 0.898 -14.584 1.00 93.31 71 TYR A O 1
ATOM 583 N N . ASN A 1 72 ? 8.899 2.844 -13.558 1.00 91.50 72 ASN A N 1
ATOM 584 C CA . ASN A 1 72 ? 10.030 3.559 -14.156 1.00 91.50 72 ASN A CA 1
ATOM 585 C C . ASN A 1 72 ? 11.377 2.947 -13.742 1.00 91.50 72 ASN A C 1
ATOM 587 O O . ASN A 1 72 ? 12.271 2.827 -14.578 1.00 91.50 72 ASN A O 1
ATOM 591 N N . VAL A 1 73 ? 11.520 2.529 -12.477 1.00 91.00 73 VAL A N 1
ATOM 592 C CA . VAL A 1 73 ? 12.737 1.861 -11.981 1.00 91.00 73 VAL A CA 1
ATOM 593 C C . VAL A 1 73 ? 12.957 0.524 -12.690 1.00 91.00 73 VAL A C 1
ATOM 595 O O . VAL A 1 73 ? 14.047 0.279 -13.197 1.00 91.00 73 VAL A O 1
ATOM 598 N N . LEU A 1 74 ? 11.925 -0.319 -12.781 1.00 90.69 74 LEU A N 1
ATOM 599 C CA . LEU A 1 74 ? 12.018 -1.629 -13.436 1.00 90.69 74 LEU A CA 1
ATOM 600 C C . LEU A 1 74 ? 12.310 -1.512 -14.936 1.00 90.69 74 LEU A C 1
ATOM 602 O O . LEU A 1 74 ? 13.126 -2.267 -15.464 1.00 90.69 74 LEU A O 1
ATOM 606 N N . THR A 1 75 ? 11.679 -0.544 -15.605 1.00 90.00 75 THR A N 1
ATOM 607 C CA . THR A 1 75 ? 11.909 -0.265 -17.029 1.00 90.00 75 THR A CA 1
ATOM 608 C C . THR A 1 75 ? 13.351 0.176 -17.269 1.00 90.00 75 THR A C 1
ATOM 610 O O . THR A 1 75 ? 13.997 -0.306 -18.196 1.00 90.00 75 THR A O 1
ATOM 613 N N . TYR A 1 76 ? 13.888 1.046 -16.408 1.00 88.38 76 TYR A N 1
ATOM 614 C CA . TYR A 1 76 ? 15.279 1.493 -16.498 1.00 88.38 76 TYR A CA 1
ATOM 615 C C . TYR A 1 76 ? 16.279 0.351 -16.262 1.00 88.38 76 TYR A C 1
ATOM 617 O O . TYR A 1 76 ? 17.310 0.287 -16.923 1.00 88.38 76 TYR A O 1
ATOM 625 N N . CYS A 1 77 ? 15.961 -0.587 -15.367 1.00 86.94 77 CYS A N 1
ATOM 626 C CA . CYS A 1 77 ? 16.773 -1.783 -15.131 1.00 86.94 77 CYS A CA 1
ATOM 627 C C . CYS A 1 77 ? 16.673 -2.841 -16.250 1.00 86.94 77 CYS A C 1
ATOM 629 O O . CYS A 1 77 ? 17.258 -3.913 -16.111 1.00 86.94 77 CYS A O 1
ATOM 631 N N . GLY A 1 78 ? 15.937 -2.581 -17.338 1.00 87.94 78 GLY A N 1
ATOM 632 C CA . GLY A 1 78 ? 15.829 -3.499 -18.475 1.00 87.94 78 GLY A CA 1
ATOM 633 C C . GLY A 1 78 ? 14.993 -4.752 -18.197 1.00 87.94 78 GLY A C 1
ATOM 634 O O . GLY A 1 7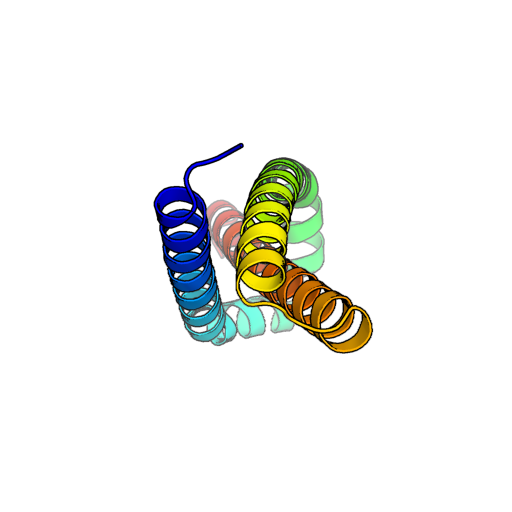8 ? 15.220 -5.788 -18.821 1.00 87.94 78 GLY A O 1
ATOM 635 N N . ALA A 1 79 ? 14.042 -4.691 -17.258 1.00 86.44 79 ALA A N 1
ATOM 636 C CA . ALA A 1 79 ? 13.148 -5.814 -16.984 1.00 86.44 79 ALA A CA 1
ATOM 637 C C . ALA A 1 79 ? 12.332 -6.191 -18.235 1.00 86.44 79 ALA A C 1
ATOM 639 O O . ALA A 1 79 ? 11.787 -5.326 -18.922 1.00 86.44 79 ALA A O 1
ATOM 640 N N . SER A 1 80 ? 12.204 -7.493 -18.518 1.00 89.38 80 SER A N 1
ATOM 641 C CA . SER A 1 80 ? 11.342 -7.963 -19.608 1.00 89.38 80 SER A CA 1
ATOM 642 C C . SER A 1 80 ? 9.875 -7.637 -19.313 1.00 89.38 80 SER A C 1
ATOM 644 O O . SER A 1 80 ? 9.470 -7.601 -18.150 1.00 89.38 80 SER A O 1
ATOM 646 N N . ALA A 1 81 ? 9.055 -7.437 -20.352 1.00 85.75 81 ALA A N 1
ATOM 647 C CA . ALA A 1 81 ? 7.655 -7.024 -20.194 1.00 85.75 81 ALA A CA 1
ATOM 648 C C . ALA A 1 81 ? 6.867 -7.933 -19.229 1.00 85.75 81 ALA A C 1
ATOM 650 O O . ALA A 1 81 ? 6.138 -7.448 -18.368 1.00 85.75 81 ALA A O 1
ATOM 651 N N . PHE A 1 82 ? 7.070 -9.251 -19.311 1.00 86.31 82 PHE A N 1
ATOM 652 C CA . PHE A 1 82 ? 6.419 -10.217 -18.423 1.00 86.31 82 PHE A CA 1
ATOM 653 C C . PHE A 1 82 ? 6.842 -10.056 -16.954 1.00 86.31 82 PHE A C 1
ATOM 655 O O . PHE A 1 82 ? 5.990 -9.959 -16.070 1.00 86.31 82 PHE A O 1
ATOM 662 N N . ILE A 1 83 ? 8.152 -9.970 -16.690 1.00 87.50 83 ILE A N 1
ATOM 663 C CA . ILE A 1 83 ? 8.697 -9.783 -15.335 1.00 87.50 83 ILE A CA 1
ATOM 664 C C . ILE A 1 83 ? 8.245 -8.438 -14.764 1.00 87.50 83 ILE A C 1
ATOM 666 O O . ILE A 1 83 ? 7.863 -8.359 -13.595 1.00 87.50 83 ILE A O 1
ATOM 670 N N . LEU A 1 84 ? 8.249 -7.394 -15.592 1.00 89.19 84 LEU A N 1
ATOM 671 C CA . LEU A 1 84 ? 7.835 -6.049 -15.223 1.00 89.19 84 LEU A CA 1
ATOM 672 C C . LEU A 1 84 ? 6.389 -6.042 -14.720 1.00 89.19 84 LEU A C 1
ATOM 674 O O . LEU A 1 84 ? 6.151 -5.602 -13.596 1.00 89.19 84 LEU A O 1
ATOM 678 N N . TYR A 1 85 ? 5.431 -6.559 -15.495 1.00 89.69 85 TYR A N 1
ATOM 679 C CA . TYR A 1 85 ? 4.018 -6.503 -15.105 1.00 89.69 85 TYR A CA 1
ATOM 680 C C . TYR A 1 85 ? 3.688 -7.402 -13.912 1.00 89.69 85 TYR A C 1
ATOM 682 O O . TYR A 1 85 ? 2.903 -6.993 -13.057 1.00 89.69 85 TYR A O 1
ATOM 690 N N . ILE A 1 86 ? 4.311 -8.582 -13.800 1.00 92.50 86 ILE A N 1
ATOM 691 C CA . ILE A 1 86 ? 4.122 -9.455 -12.631 1.00 92.50 86 ILE A CA 1
ATOM 692 C C . ILE A 1 86 ? 4.636 -8.779 -11.364 1.00 92.50 86 ILE A C 1
ATOM 694 O O . ILE A 1 86 ? 3.927 -8.726 -10.360 1.00 92.50 86 ILE A O 1
ATOM 698 N N . THR A 1 87 ? 5.851 -8.233 -11.409 1.00 90.44 87 THR A N 1
ATOM 699 C CA . THR A 1 87 ? 6.475 -7.595 -10.243 1.00 90.44 87 THR A CA 1
ATOM 700 C C . THR A 1 87 ? 5.705 -6.341 -9.835 1.00 90.44 87 THR A C 1
ATOM 702 O O . THR A 1 87 ? 5.454 -6.119 -8.651 1.00 90.44 87 THR A O 1
ATOM 705 N N . LEU A 1 88 ? 5.264 -5.549 -10.815 1.00 92.94 88 LEU A N 1
ATOM 706 C CA . LEU A 1 88 ? 4.457 -4.356 -10.589 1.00 92.94 88 LEU A CA 1
ATOM 707 C C . LEU A 1 88 ? 3.084 -4.692 -9.992 1.00 92.94 88 LEU A C 1
ATOM 709 O O . LEU A 1 88 ? 2.654 -4.051 -9.034 1.00 92.94 88 LEU A O 1
ATOM 713 N N . GLY A 1 89 ? 2.415 -5.714 -10.531 1.00 90.12 89 GLY A N 1
ATOM 714 C CA . GLY A 1 89 ? 1.124 -6.184 -10.039 1.00 90.12 89 GLY A CA 1
ATOM 715 C C . GLY A 1 89 ? 1.217 -6.731 -8.617 1.00 90.12 89 GLY A C 1
ATOM 716 O O . GLY A 1 89 ? 0.422 -6.349 -7.761 1.00 90.12 89 GLY A O 1
ATOM 717 N N . ALA A 1 90 ? 2.226 -7.559 -8.337 1.00 91.88 90 ALA A N 1
ATOM 718 C CA . ALA A 1 90 ? 2.477 -8.088 -7.000 1.00 91.88 90 ALA A CA 1
ATOM 719 C C . ALA A 1 90 ? 2.750 -6.967 -5.988 1.00 91.88 90 ALA A C 1
ATOM 721 O O . ALA A 1 90 ? 2.173 -6.970 -4.902 1.00 91.88 90 ALA A O 1
ATOM 722 N N . PHE A 1 91 ? 3.573 -5.982 -6.361 1.00 91.38 91 PHE A N 1
ATOM 723 C CA . PHE A 1 91 ? 3.854 -4.813 -5.532 1.00 91.38 91 PHE A CA 1
ATOM 724 C C . PHE A 1 91 ? 2.579 -4.023 -5.217 1.00 91.38 91 PHE A C 1
ATOM 726 O O . PHE A 1 91 ? 2.267 -3.809 -4.047 1.00 91.38 91 PHE A O 1
ATOM 733 N N . ALA A 1 92 ? 1.800 -3.653 -6.236 1.00 91.50 92 ALA A N 1
ATOM 734 C CA . ALA A 1 92 ? 0.575 -2.883 -6.048 1.00 91.50 92 ALA A CA 1
ATOM 735 C C . ALA A 1 92 ? -0.447 -3.632 -5.175 1.00 91.50 92 ALA A C 1
ATOM 737 O O . ALA A 1 92 ? -0.976 -3.065 -4.218 1.00 91.50 92 ALA A O 1
ATOM 738 N N . LEU A 1 93 ? -0.691 -4.918 -5.454 1.00 91.62 93 LEU A N 1
ATOM 739 C CA . LEU A 1 93 ? -1.635 -5.743 -4.695 1.00 91.62 93 LEU A CA 1
ATOM 740 C C . LEU A 1 93 ? -1.206 -5.917 -3.237 1.00 91.62 93 LEU A C 1
ATOM 742 O O . LEU A 1 93 ? -2.024 -5.750 -2.327 1.00 91.62 93 LEU A O 1
ATOM 746 N N . TYR A 1 94 ? 0.070 -6.225 -3.003 1.00 90.94 94 TYR A N 1
ATOM 747 C CA . TYR A 1 94 ? 0.606 -6.394 -1.658 1.00 90.94 94 TYR A CA 1
ATOM 748 C C . TYR A 1 94 ? 0.499 -5.093 -0.854 1.00 90.94 94 TYR A C 1
ATOM 750 O O . TYR A 1 94 ? -0.064 -5.085 0.242 1.00 90.94 94 TYR A O 1
ATOM 758 N N . SER A 1 95 ? 0.964 -3.977 -1.418 1.00 89.50 95 SER A N 1
ATOM 759 C CA . SER A 1 95 ? 0.928 -2.671 -0.758 1.00 89.50 95 SER A CA 1
ATOM 760 C C . SER A 1 95 ? -0.495 -2.215 -0.449 1.00 89.50 95 SER A C 1
ATOM 762 O O . SER A 1 95 ? -0.761 -1.784 0.673 1.00 89.50 95 SER A O 1
ATOM 764 N N . MET A 1 96 ? -1.428 -2.374 -1.394 1.00 90.25 96 MET A N 1
ATOM 765 C CA . MET A 1 96 ? -2.838 -2.043 -1.180 1.00 90.25 96 MET A CA 1
ATOM 766 C C . MET A 1 96 ? -3.464 -2.885 -0.069 1.00 90.25 96 MET A C 1
ATOM 768 O O . MET A 1 96 ? -4.163 -2.346 0.787 1.00 90.25 96 MET A O 1
ATOM 772 N N . THR A 1 97 ? -3.182 -4.189 -0.045 1.00 90.50 97 THR A N 1
ATOM 773 C CA . THR A 1 97 ? -3.723 -5.103 0.971 1.00 90.50 97 THR A CA 1
ATOM 774 C C . THR A 1 97 ? -3.228 -4.730 2.366 1.00 90.50 97 THR A C 1
ATOM 776 O O . THR A 1 97 ? -4.023 -4.609 3.298 1.00 90.50 97 THR A O 1
ATOM 779 N N . VAL A 1 98 ? -1.921 -4.493 2.512 1.00 90.00 98 VAL A N 1
ATOM 780 C CA . VAL A 1 98 ? -1.313 -4.120 3.796 1.00 90.00 98 VAL A CA 1
ATOM 781 C C . VAL A 1 98 ? -1.835 -2.769 4.286 1.00 90.00 98 VAL A C 1
ATOM 783 O O . VAL A 1 98 ? -2.212 -2.649 5.453 1.00 90.00 98 VAL A O 1
ATOM 786 N N . LEU A 1 99 ? -1.897 -1.759 3.412 1.00 90.31 99 LEU A N 1
ATOM 787 C CA . LEU A 1 99 ? -2.392 -0.428 3.773 1.00 90.31 99 LEU A CA 1
ATOM 788 C C . LEU A 1 99 ? -3.873 -0.457 4.149 1.00 90.31 99 LEU A C 1
ATOM 790 O O . LEU A 1 99 ? -4.251 0.121 5.168 1.00 90.31 99 LEU A O 1
ATOM 794 N N . ALA A 1 100 ? -4.706 -1.161 3.380 1.00 88.06 100 ALA A N 1
ATOM 795 C CA . ALA A 1 100 ? -6.126 -1.303 3.680 1.00 88.06 100 ALA A CA 1
ATOM 796 C C . ALA A 1 100 ? -6.349 -2.002 5.030 1.00 88.06 100 ALA A C 1
ATOM 798 O O . ALA A 1 100 ? -7.127 -1.512 5.849 1.00 88.06 100 ALA A O 1
ATOM 799 N N . ALA A 1 101 ? -5.626 -3.094 5.299 1.00 88.06 101 ALA A N 1
ATOM 800 C CA . ALA A 1 101 ? -5.707 -3.811 6.570 1.00 88.06 101 ALA A CA 1
ATOM 801 C C . ALA A 1 101 ? -5.249 -2.942 7.754 1.00 88.06 101 ALA A C 1
ATOM 803 O O . ALA A 1 101 ? -5.907 -2.904 8.795 1.00 88.06 101 ALA A O 1
ATOM 804 N N . PHE A 1 102 ? -4.151 -2.199 7.594 1.00 88.25 102 PHE A N 1
ATOM 805 C CA . PHE A 1 102 ? -3.656 -1.281 8.617 1.00 88.25 102 PHE A CA 1
ATOM 806 C C . PHE A 1 102 ? -4.652 -0.150 8.913 1.00 88.25 102 PHE A C 1
ATOM 808 O O . PHE A 1 102 ? -4.972 0.099 10.078 1.00 88.25 102 PHE A O 1
ATOM 815 N N . LEU A 1 103 ? -5.179 0.506 7.873 1.00 88.31 103 LEU A N 1
ATOM 816 C CA . LEU A 1 103 ? -6.182 1.563 8.011 1.00 88.31 103 LEU A CA 1
ATOM 817 C C . LEU A 1 103 ? -7.453 1.038 8.677 1.00 88.31 103 LEU A C 1
ATOM 819 O O . LEU A 1 103 ? -7.968 1.677 9.591 1.00 88.31 103 LEU A O 1
ATOM 823 N N . PHE A 1 104 ? -7.922 -0.144 8.276 1.00 86.19 104 PHE A N 1
ATOM 824 C CA . PHE A 1 104 ? -9.077 -0.794 8.886 1.00 86.19 104 PHE A CA 1
ATOM 825 C C . PHE A 1 104 ? -8.873 -1.026 10.386 1.00 86.19 104 PHE A C 1
ATOM 827 O O . PHE A 1 104 ? -9.701 -0.588 11.186 1.00 86.19 104 PHE A O 1
ATOM 834 N N . CYS A 1 105 ? -7.736 -1.608 10.785 1.00 85.75 105 CYS A N 1
ATOM 835 C CA . CYS A 1 105 ? -7.393 -1.787 12.196 1.00 85.75 105 CYS A CA 1
ATOM 836 C C . CYS A 1 105 ? -7.400 -0.466 12.966 1.00 85.75 105 CYS A C 1
ATOM 838 O O . CYS A 1 105 ? -8.008 -0.378 14.032 1.00 85.75 105 CYS A O 1
ATOM 840 N N . LYS A 1 106 ? -6.746 0.571 12.433 1.00 86.81 106 LYS A N 1
ATOM 841 C CA . LYS A 1 106 ? -6.637 1.868 13.113 1.00 86.81 106 LYS A CA 1
ATOM 842 C C . LYS A 1 106 ? -7.975 2.570 13.254 1.00 86.81 106 LYS A C 1
ATOM 844 O O . LYS A 1 106 ? -8.260 3.137 14.306 1.00 86.81 106 LYS A O 1
ATOM 849 N N . VAL A 1 107 ? -8.804 2.512 12.220 1.00 86.31 107 VAL A N 1
ATOM 850 C CA . VAL A 1 107 ? -10.136 3.110 12.236 1.00 86.31 107 VAL A CA 1
ATOM 851 C C . VAL A 1 107 ? -11.042 2.391 13.240 1.00 86.31 107 VAL A C 1
ATOM 853 O O . VAL A 1 107 ? -11.736 3.060 14.004 1.00 86.31 107 VAL A O 1
ATOM 856 N N . ILE A 1 108 ? -10.990 1.057 13.305 1.00 84.94 108 ILE A N 1
ATOM 857 C CA . ILE A 1 108 ? -11.751 0.282 14.294 1.00 84.94 108 ILE A CA 1
ATOM 858 C C . ILE A 1 108 ? -11.266 0.557 15.714 1.00 84.94 108 ILE A C 1
ATOM 860 O O . ILE A 1 108 ? -12.094 0.814 16.580 1.00 84.94 108 ILE A O 1
ATOM 864 N N . GLN A 1 109 ? -9.953 0.561 15.959 1.00 84.00 109 GLN A N 1
ATOM 865 C CA . GLN A 1 109 ? -9.393 0.902 17.272 1.00 84.00 109 GLN A CA 1
ATOM 866 C C . GLN A 1 109 ? -9.834 2.298 17.725 1.00 84.00 109 GLN A C 1
ATOM 868 O O . GLN A 1 109 ? -10.259 2.476 18.862 1.00 84.00 109 GLN A O 1
ATOM 873 N N . LEU A 1 110 ? -9.777 3.286 16.827 1.00 83.62 110 LEU A N 1
ATOM 874 C CA . LEU A 1 110 ? -10.207 4.651 17.124 1.00 83.62 110 LEU A CA 1
ATOM 875 C C . LEU A 1 110 ? -11.702 4.718 17.453 1.00 83.62 110 LEU A C 1
ATOM 877 O O . LEU A 1 110 ? -12.113 5.470 18.334 1.00 83.62 110 LEU A O 1
ATOM 881 N N . ALA A 1 111 ? -12.522 3.965 16.727 1.00 82.62 111 ALA A N 1
ATOM 882 C CA . ALA A 1 111 ? -13.959 3.954 16.934 1.00 82.62 111 ALA A CA 1
ATOM 883 C C . ALA A 1 111 ? -14.361 3.174 18.202 1.00 82.62 111 ALA A C 1
ATOM 885 O O . ALA A 1 111 ? -15.248 3.637 18.911 1.00 82.62 111 ALA A O 1
ATOM 886 N N . ALA A 1 112 ? -13.666 2.082 18.542 1.00 80.62 112 ALA A N 1
ATOM 887 C CA . ALA A 1 112 ? -13.817 1.378 19.819 1.00 80.62 112 ALA A CA 1
ATOM 888 C C . ALA A 1 112 ? -13.450 2.286 21.002 1.00 80.62 112 ALA A C 1
ATOM 890 O O . ALA A 1 112 ? -14.268 2.481 21.897 1.00 80.62 112 ALA A O 1
ATOM 891 N N . TYR A 1 113 ? -12.305 2.973 20.915 1.00 81.81 113 TYR A N 1
ATOM 892 C CA . TYR A 1 113 ? -11.885 3.942 21.928 1.00 81.81 113 TYR A CA 1
ATOM 893 C C . TYR A 1 113 ? -12.924 5.053 22.138 1.00 81.81 113 TYR A C 1
ATOM 895 O O . TYR A 1 113 ? -13.268 5.385 23.269 1.00 81.81 113 TYR A O 1
ATOM 903 N N . LYS A 1 114 ? -13.490 5.604 21.053 1.00 80.69 114 LYS A N 1
ATOM 904 C CA . LYS A 1 114 ? -14.571 6.604 21.142 1.00 80.69 114 LYS A CA 1
ATOM 905 C C . LYS A 1 114 ? -15.867 6.052 21.740 1.00 80.69 114 LYS A C 1
ATOM 907 O O . LYS A 1 114 ? -16.656 6.831 22.262 1.00 80.69 114 LYS A O 1
ATOM 912 N N . ALA A 1 115 ? -16.095 4.747 21.636 1.00 75.69 115 ALA A N 1
ATOM 913 C CA . ALA A 1 115 ? -17.243 4.062 22.217 1.00 75.69 115 ALA A CA 1
ATOM 914 C C . ALA A 1 115 ? -17.000 3.598 23.669 1.00 75.69 115 ALA A C 1
ATOM 916 O O . ALA A 1 115 ? -17.920 3.063 24.280 1.00 75.69 115 ALA A O 1
ATOM 917 N N . GLY A 1 116 ? -15.799 3.814 24.225 1.00 75.06 116 GLY A N 1
ATOM 918 C CA . GLY A 1 116 ? -15.437 3.394 25.583 1.00 75.06 116 GLY A CA 1
ATOM 919 C C . GLY A 1 116 ? -15.143 1.896 25.731 1.00 75.06 116 GLY A C 1
ATOM 920 O O . GLY A 1 116 ? -15.237 1.377 26.841 1.00 75.06 116 GLY A O 1
ATOM 921 N N . LEU A 1 117 ? -14.823 1.217 24.622 1.00 64.62 117 LEU A N 1
ATOM 922 C CA . LEU A 1 117 ? -14.422 -0.197 24.537 1.00 64.62 117 LEU A CA 1
ATOM 923 C C . LEU A 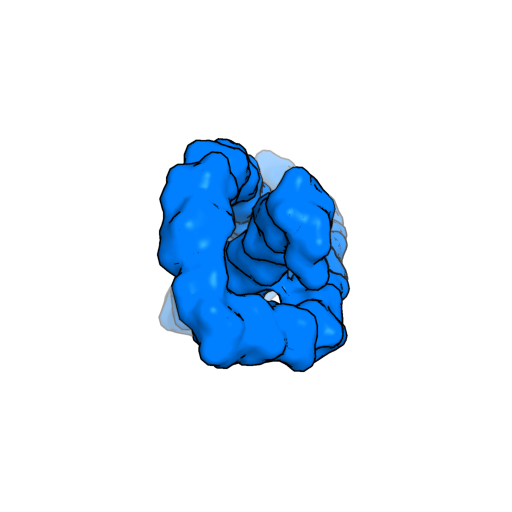1 117 ? -12.900 -0.328 24.423 1.00 64.62 117 LEU A C 1
ATOM 925 O O . LEU A 1 117 ? -12.353 -1.267 25.040 1.00 64.62 117 LEU A O 1
#